Protein AF-A0A3C1D7K6-F1 (afdb_monomer)

Structure (mmCIF, N/CA/C/O backbone):
data_AF-A0A3C1D7K6-F1
#
_entry.id   AF-A0A3C1D7K6-F1
#
loop_
_atom_site.group_PDB
_atom_site.id
_atom_site.type_symbol
_atom_site.label_atom_id
_atom_site.label_alt_id
_atom_site.label_comp_id
_atom_site.label_asym_id
_atom_site.label_entity_id
_atom_site.label_seq_id
_atom_site.pdbx_PDB_ins_code
_atom_site.Cartn_x
_atom_site.Cartn_y
_atom_site.Cartn_z
_atom_site.occupancy
_atom_site.B_iso_or_equiv
_atom_site.auth_seq_id
_atom_site.auth_comp_id
_atom_site.auth_asym_id
_atom_site.auth_atom_id
_atom_site.pdbx_PDB_model_num
ATOM 1 N N . MET A 1 1 ? 18.773 44.674 69.928 1.00 36.41 1 MET A N 1
ATOM 2 C CA . MET A 1 1 ? 17.870 45.240 70.947 1.00 36.41 1 MET A CA 1
ATOM 3 C C . MET A 1 1 ? 16.987 46.264 70.258 1.00 36.41 1 MET A C 1
ATOM 5 O O . MET A 1 1 ? 17.557 47.135 69.616 1.00 36.41 1 MET A O 1
ATOM 9 N N . SER A 1 2 ? 15.668 46.086 70.417 1.00 41.91 2 SER A N 1
ATOM 10 C CA . SER A 1 2 ? 14.543 47.026 70.210 1.00 41.91 2 SER A CA 1
ATOM 11 C C . 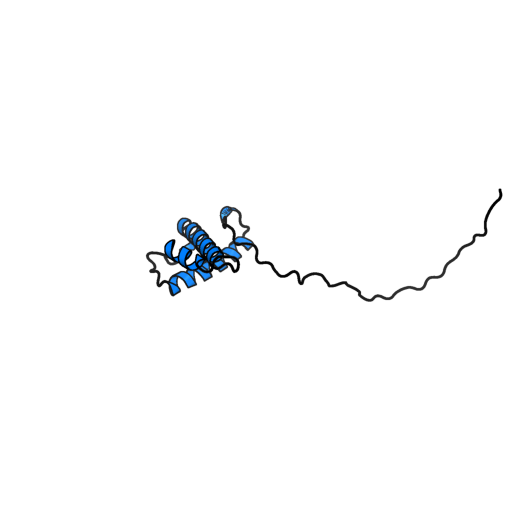SER A 1 2 ? 14.203 47.420 68.757 1.00 41.91 2 SER A C 1
ATOM 13 O O . SER A 1 2 ? 15.055 47.965 68.067 1.00 41.91 2 SER A O 1
ATOM 15 N N . ASP A 1 3 ? 13.089 46.946 68.178 1.00 35.97 3 ASP A N 1
ATOM 16 C CA . ASP A 1 3 ? 11.647 47.321 68.332 1.00 35.97 3 ASP A CA 1
ATOM 17 C C . ASP A 1 3 ? 11.283 48.539 67.440 1.00 35.97 3 ASP A C 1
ATOM 19 O O . ASP A 1 3 ? 11.758 49.633 67.722 1.00 35.97 3 ASP A O 1
ATOM 23 N N . GLU A 1 4 ? 10.699 48.403 66.237 1.00 46.09 4 GLU A N 1
ATOM 24 C CA . GLU A 1 4 ? 9.282 48.151 65.835 1.00 46.09 4 GLU A CA 1
ATOM 25 C C . GLU A 1 4 ? 8.527 49.469 65.439 1.00 46.09 4 GLU A C 1
ATOM 27 O O . GLU A 1 4 ? 9.141 50.534 65.497 1.00 46.09 4 GLU A O 1
ATOM 32 N N . PRO A 1 5 ? 7.301 49.457 64.861 1.00 50.31 5 PRO A N 1
ATOM 33 C CA . PRO A 1 5 ? 7.028 49.748 63.444 1.00 50.31 5 PRO A CA 1
ATOM 34 C C . PRO A 1 5 ? 6.130 50.993 63.216 1.00 50.31 5 PRO A C 1
ATOM 36 O O . PRO A 1 5 ? 5.726 51.671 64.158 1.00 50.31 5 PRO A O 1
ATOM 39 N N . HIS A 1 6 ? 5.757 51.289 61.964 1.00 40.22 6 HIS A N 1
ATOM 40 C CA . HIS A 1 6 ? 4.576 52.110 61.640 1.00 40.22 6 HIS A CA 1
ATOM 41 C C . HIS A 1 6 ? 3.772 51.428 60.527 1.00 40.22 6 HIS A C 1
ATOM 43 O O . HIS A 1 6 ? 4.230 51.339 59.389 1.00 40.22 6 HIS A O 1
ATOM 49 N N . GLY A 1 7 ? 2.583 50.935 60.873 1.00 36.56 7 GLY A N 1
ATOM 50 C CA . GLY A 1 7 ? 1.520 50.630 59.916 1.00 36.56 7 GLY A CA 1
ATOM 51 C C . GLY A 1 7 ? 0.602 51.841 59.732 1.00 36.56 7 GLY A C 1
ATOM 52 O O . GLY A 1 7 ? 0.542 52.694 60.611 1.00 36.56 7 GLY A O 1
ATOM 53 N N . ASP A 1 8 ? -0.076 51.946 58.592 1.00 38.81 8 ASP A N 1
ATOM 54 C CA . ASP A 1 8 ? -1.522 51.698 58.471 1.00 38.81 8 ASP A CA 1
ATOM 55 C C . ASP A 1 8 ? -1.948 51.818 56.992 1.00 38.81 8 ASP A C 1
ATOM 57 O O . ASP A 1 8 ? -1.294 52.466 56.175 1.00 38.81 8 ASP A O 1
ATOM 61 N N . ALA A 1 9 ? -3.018 51.113 56.652 1.00 39.81 9 ALA A N 1
ATOM 62 C CA . ALA A 1 9 ? -3.548 50.858 55.325 1.00 39.81 9 ALA A CA 1
ATOM 63 C C . ALA A 1 9 ? -4.429 51.997 54.769 1.00 39.81 9 ALA A C 1
ATOM 65 O O . ALA A 1 9 ? -5.009 52.776 55.519 1.00 39.81 9 ALA A O 1
ATOM 66 N N . THR A 1 10 ? -4.613 52.043 53.442 1.00 38.53 10 THR A N 1
ATOM 67 C CA . THR A 1 10 ? -5.896 51.776 52.737 1.00 38.53 10 THR A CA 1
ATOM 68 C C . THR A 1 10 ? -5.957 52.399 51.327 1.00 38.53 10 THR A C 1
ATOM 70 O O . THR A 1 10 ? -5.856 53.604 51.140 1.00 38.53 10 THR A O 1
ATOM 73 N N . THR A 1 11 ? -6.126 51.504 50.346 1.00 46.38 11 THR A N 1
ATOM 74 C CA . THR A 1 11 ? -7.033 51.540 49.176 1.00 46.38 11 THR A CA 1
ATOM 75 C C . THR A 1 11 ? -7.128 52.798 48.294 1.00 46.38 11 THR A C 1
ATOM 77 O O . THR A 1 11 ? -7.673 53.816 48.710 1.00 46.38 11 THR A O 1
ATOM 80 N N . ASN A 1 12 ? -6.827 52.653 46.996 1.00 42.88 12 ASN A N 1
ATOM 81 C CA . ASN A 1 12 ? -7.878 52.803 45.980 1.00 42.88 12 ASN A CA 1
ATOM 82 C C . ASN A 1 12 ? -7.511 52.189 44.617 1.00 42.88 12 ASN A C 1
ATOM 84 O O . ASN A 1 12 ? -6.411 52.350 44.100 1.00 42.88 12 ASN A O 1
ATOM 88 N N . ASP A 1 13 ? -8.514 51.486 44.108 1.00 46.16 13 ASP A N 1
ATOM 89 C CA . ASP A 1 13 ? -8.737 50.820 42.829 1.00 46.16 13 ASP A CA 1
ATOM 90 C C . ASP A 1 13 ? -8.640 51.752 41.603 1.00 46.16 13 ASP A C 1
ATOM 92 O O . ASP A 1 13 ? -9.159 52.867 41.655 1.00 46.16 13 ASP A O 1
ATOM 96 N N . VAL A 1 14 ? -8.047 51.273 40.496 1.00 52.28 14 VAL A N 1
ATOM 97 C CA . VAL A 1 14 ? -8.507 51.574 39.121 1.00 52.28 14 VAL A CA 1
ATOM 98 C C . VAL A 1 14 ? -8.312 50.319 38.241 1.00 52.28 14 VAL A C 1
ATOM 100 O O . VAL A 1 14 ? -7.206 49.770 38.232 1.00 52.28 14 VAL A O 1
ATOM 103 N N . PRO A 1 15 ? -9.340 49.872 37.489 1.00 46.84 15 PRO A N 1
ATOM 104 C CA . PRO A 1 15 ? -9.348 48.614 36.743 1.00 46.84 15 PRO A CA 1
ATOM 105 C C . PRO A 1 15 ? -9.068 48.769 35.230 1.00 46.84 15 PRO A C 1
ATOM 107 O O . PRO A 1 15 ? -9.436 49.775 34.630 1.00 46.84 15 PRO A O 1
ATOM 110 N N . GLY A 1 16 ? -8.523 47.703 34.624 1.00 47.38 16 GLY A N 1
ATOM 111 C CA . GLY A 1 16 ? -8.815 47.233 33.255 1.00 47.38 16 GLY A CA 1
ATOM 112 C C . GLY A 1 16 ? -8.144 47.908 32.043 1.00 47.38 16 GLY A C 1
ATOM 113 O O . GLY A 1 16 ? -8.536 48.999 31.646 1.00 47.38 16 GLY A O 1
ATOM 114 N N . SER A 1 17 ? -7.241 47.177 31.376 1.00 47.47 17 SER A N 1
ATOM 115 C CA . SER A 1 17 ? -7.266 46.889 29.920 1.00 47.47 17 SER A CA 1
ATOM 116 C C . SER A 1 17 ? -6.205 45.808 29.645 1.00 47.47 17 SER A C 1
ATOM 118 O O . SER A 1 17 ? -5.022 46.054 29.863 1.00 47.47 17 SER A O 1
ATOM 120 N N . ASP A 1 18 ? -6.574 44.547 29.425 1.00 53.19 18 ASP A N 1
ATOM 121 C CA . ASP A 1 18 ? -6.895 43.979 28.103 1.00 53.19 18 ASP A CA 1
ATOM 122 C C . ASP A 1 18 ? -5.939 44.460 27.004 1.00 53.19 18 ASP A C 1
ATOM 124 O O . ASP A 1 18 ? -6.096 45.570 26.499 1.00 53.19 18 ASP A O 1
ATOM 128 N N . MET A 1 19 ? -4.957 43.619 26.664 1.00 46.97 19 MET A N 1
ATOM 129 C CA . MET A 1 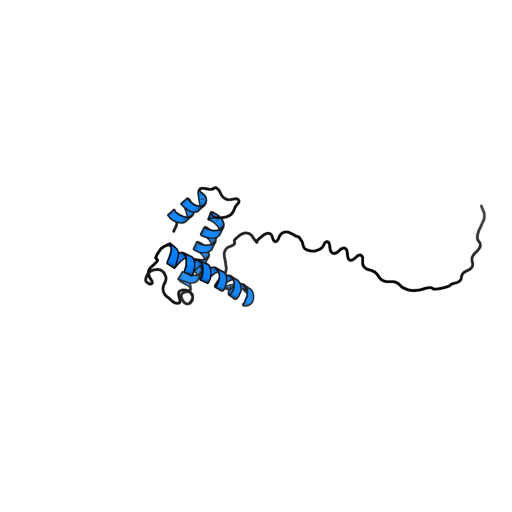19 ? -4.583 43.263 25.288 1.00 46.97 19 MET A CA 1
ATOM 130 C C . MET A 1 19 ? -3.374 42.321 25.319 1.00 46.97 19 MET A C 1
ATOM 132 O O . MET A 1 19 ? -2.245 42.740 25.549 1.00 46.97 19 MET A O 1
ATOM 136 N N . ASP A 1 20 ? -3.672 41.040 25.118 1.00 55.12 20 ASP A N 1
ATOM 137 C CA . ASP A 1 20 ? -3.060 40.230 24.067 1.00 55.12 20 ASP A CA 1
ATOM 138 C C . ASP A 1 20 ? -1.538 40.317 23.909 1.00 55.12 20 ASP A C 1
ATOM 140 O O . ASP A 1 20 ? -1.027 40.876 22.945 1.00 55.12 20 ASP A O 1
ATOM 144 N N . GLU A 1 21 ? -0.819 39.613 24.773 1.00 51.78 21 GLU A N 1
ATOM 145 C CA . GLU A 1 21 ? 0.279 38.785 24.276 1.00 51.78 21 GLU A CA 1
ATOM 146 C C . GLU A 1 21 ? -0.142 37.340 24.543 1.00 51.78 21 GLU A C 1
ATOM 148 O O . GLU A 1 21 ? 0.311 36.667 25.466 1.00 51.78 21 GLU A O 1
ATOM 153 N N . MET A 1 22 ? -1.127 36.886 23.754 1.00 55.50 22 MET A N 1
ATOM 154 C CA . MET A 1 22 ? -1.081 35.496 23.330 1.00 55.50 22 MET A CA 1
ATOM 155 C C . MET A 1 22 ? 0.255 35.370 22.612 1.00 55.50 22 MET A C 1
ATOM 157 O O . MET A 1 22 ? 0.385 35.804 21.467 1.00 55.50 22 MET A O 1
ATOM 161 N N . ASP A 1 23 ? 1.248 34.844 23.321 1.00 52.69 23 ASP A N 1
ATOM 162 C CA . ASP A 1 23 ? 2.335 34.108 22.702 1.00 52.69 23 ASP A CA 1
ATOM 163 C C . ASP A 1 23 ? 1.655 32.956 21.935 1.00 52.69 23 ASP A C 1
ATOM 165 O O . ASP A 1 23 ? 1.393 31.868 22.442 1.00 52.69 23 ASP A O 1
ATOM 169 N N . ASP A 1 24 ? 1.192 33.294 20.730 1.00 57.75 24 ASP A N 1
ATOM 170 C CA . ASP A 1 24 ? 0.728 32.405 19.671 1.00 57.75 24 ASP A CA 1
ATOM 171 C C . ASP A 1 24 ? 1.973 31.911 18.926 1.00 57.75 24 ASP A C 1
ATOM 173 O O . ASP A 1 24 ? 2.136 32.076 17.722 1.00 57.75 24 ASP A O 1
ATOM 177 N N . ASP A 1 25 ? 2.932 31.387 19.686 1.00 53.50 25 ASP A N 1
ATOM 178 C CA . ASP A 1 25 ? 4.076 30.624 19.199 1.00 53.50 25 ASP A CA 1
ATOM 179 C C . ASP A 1 25 ? 3.792 29.111 19.251 1.00 53.50 25 ASP A C 1
ATOM 181 O O . ASP A 1 25 ? 4.682 28.275 19.084 1.00 53.50 25 ASP A O 1
ATOM 185 N N . GLY A 1 26 ? 2.518 28.747 19.421 1.00 57.38 26 GLY A N 1
ATOM 186 C CA . GLY A 1 26 ? 2.019 27.399 19.220 1.00 57.38 26 GLY A CA 1
ATOM 187 C C . GLY A 1 26 ? 1.711 27.136 17.747 1.00 57.38 26 GLY A C 1
ATOM 188 O O . GLY A 1 26 ? 0.889 27.816 17.148 1.00 57.38 26 GLY A O 1
ATOM 189 N N . TYR A 1 27 ? 2.276 26.052 17.221 1.00 58.00 27 TYR A N 1
ATOM 190 C CA . TYR A 1 27 ? 1.826 25.336 16.016 1.00 58.00 27 TYR A CA 1
ATOM 191 C C . TYR A 1 27 ? 2.363 25.799 14.651 1.00 58.00 27 TYR A C 1
ATOM 193 O O . TYR A 1 27 ? 1.642 25.773 13.662 1.00 58.00 27 TYR A O 1
ATOM 201 N N . ASP A 1 28 ? 3.667 26.055 14.562 1.00 59.38 28 ASP A N 1
ATOM 202 C CA . ASP A 1 28 ? 4.441 25.667 13.368 1.00 59.38 28 ASP A CA 1
ATOM 203 C C . ASP A 1 28 ? 5.469 24.588 13.767 1.00 59.38 28 ASP A C 1
ATOM 205 O O . ASP A 1 28 ? 6.641 24.618 13.387 1.00 59.38 28 ASP A O 1
ATOM 209 N N . GLU A 1 29 ? 5.051 23.605 14.581 1.00 58.38 29 GLU A N 1
ATOM 210 C CA . GLU A 1 29 ? 5.783 22.339 14.593 1.00 58.38 29 GLU A CA 1
ATOM 211 C C . GLU A 1 29 ? 5.644 21.760 13.182 1.00 58.38 29 GLU A C 1
ATOM 213 O O . GLU A 1 29 ? 4.511 21.553 12.731 1.00 58.38 29 GLU A O 1
ATOM 218 N N . PRO A 1 30 ? 6.752 21.540 12.446 1.00 63.28 30 PRO A N 1
ATOM 219 C CA . PRO A 1 30 ? 6.658 20.902 11.148 1.00 63.28 30 PRO A CA 1
ATOM 220 C C . PRO A 1 30 ? 5.897 19.600 11.362 1.00 63.28 30 PRO A C 1
ATOM 222 O O . PRO A 1 30 ? 6.272 18.816 12.230 1.00 63.28 30 PRO A O 1
ATOM 225 N N . LEU A 1 31 ? 4.806 19.405 10.618 1.00 62.72 31 LEU A N 1
ATOM 226 C CA . LEU A 1 31 ? 4.050 18.159 10.622 1.00 62.72 31 LEU A CA 1
ATOM 227 C C . LEU A 1 31 ? 4.995 17.059 10.132 1.00 62.72 31 LEU A C 1
ATOM 229 O O . LEU A 1 31 ? 5.106 16.804 8.932 1.00 62.72 31 LEU A O 1
ATOM 233 N N . ILE A 1 32 ? 5.752 16.472 11.058 1.00 62.31 32 ILE A N 1
ATOM 234 C CA . ILE A 1 32 ? 6.588 15.315 10.789 1.00 62.31 32 ILE A CA 1
ATOM 235 C C . ILE A 1 32 ? 5.586 14.212 10.489 1.00 62.31 32 ILE A C 1
ATOM 237 O O . ILE A 1 32 ? 4.865 13.769 11.383 1.00 62.31 32 ILE A O 1
ATOM 241 N N . ALA A 1 33 ? 5.489 13.835 9.214 1.00 67.12 33 ALA A N 1
ATOM 242 C CA . ALA A 1 33 ? 4.699 12.685 8.816 1.00 67.12 33 ALA A CA 1
ATOM 243 C C . ALA A 1 33 ? 5.159 11.494 9.660 1.00 67.12 33 ALA A C 1
ATOM 245 O O . ALA A 1 33 ? 6.362 11.235 9.766 1.00 67.12 33 ALA A O 1
ATOM 246 N N . GLU A 1 34 ? 4.210 10.823 10.312 1.00 74.50 34 GLU A N 1
ATOM 247 C CA . GLU A 1 34 ? 4.531 9.653 11.117 1.00 74.50 34 GLU A CA 1
ATOM 248 C C . GLU A 1 34 ? 5.259 8.626 10.234 1.00 74.50 34 GLU A C 1
ATOM 250 O O . GLU A 1 34 ? 4.876 8.443 9.071 1.00 74.50 34 GLU A O 1
ATOM 255 N N . PRO A 1 35 ? 6.325 7.975 10.739 1.00 80.75 35 PRO A N 1
ATOM 256 C CA . PRO A 1 35 ? 7.007 6.943 9.980 1.00 80.75 35 PRO A CA 1
ATOM 257 C C . PRO A 1 35 ? 6.009 5.886 9.483 1.00 80.75 35 PRO A C 1
ATOM 259 O O . PRO A 1 35 ? 5.180 5.427 10.275 1.00 80.75 35 PRO A O 1
ATOM 262 N N . PRO A 1 36 ? 6.097 5.448 8.213 1.00 86.50 36 PRO A N 1
ATOM 263 C CA . PRO A 1 36 ? 5.206 4.424 7.687 1.00 86.50 36 PRO A CA 1
ATOM 264 C C . PRO A 1 36 ? 5.250 3.165 8.560 1.00 86.50 36 PRO A C 1
ATOM 266 O O . PRO A 1 36 ? 6.324 2.606 8.803 1.00 86.50 36 PRO A O 1
ATOM 269 N N . HIS A 1 37 ? 4.090 2.693 9.018 1.00 87.62 37 HIS A N 1
ATOM 270 C CA . HIS A 1 37 ? 3.987 1.528 9.896 1.00 87.62 37 HIS A CA 1
ATOM 271 C C . HIS A 1 37 ? 3.003 0.475 9.363 1.00 87.62 37 HIS A C 1
ATOM 273 O O . HIS A 1 37 ? 2.073 0.796 8.621 1.00 87.62 37 HIS A O 1
ATOM 279 N N . PRO A 1 38 ? 3.159 -0.808 9.750 1.00 91.00 38 PRO A N 1
ATOM 280 C CA . PRO A 1 38 ? 2.193 -1.847 9.409 1.00 91.00 38 PRO A CA 1
ATOM 281 C C . PRO A 1 38 ? 0.779 -1.494 9.869 1.00 91.00 38 PRO A C 1
ATOM 283 O O . PRO A 1 38 ? 0.546 -1.209 11.043 1.00 91.00 38 PRO A O 1
ATOM 286 N N . ILE A 1 39 ? -0.173 -1.561 8.941 1.00 92.56 39 ILE A N 1
ATOM 287 C CA . ILE A 1 39 ? -1.588 -1.320 9.221 1.00 92.56 39 ILE A CA 1
ATOM 288 C C . ILE A 1 39 ? -2.202 -2.603 9.780 1.00 92.56 39 ILE A C 1
ATOM 290 O O . ILE A 1 39 ? -2.161 -3.650 9.134 1.00 92.56 39 ILE A O 1
ATOM 294 N N . ASN A 1 40 ? -2.807 -2.527 10.969 1.00 94.25 40 ASN A N 1
ATOM 295 C CA . ASN A 1 40 ? -3.647 -3.597 11.501 1.00 94.25 40 ASN A CA 1
ATOM 296 C C . ASN A 1 40 ? -5.121 -3.194 11.431 1.00 94.25 40 ASN A C 1
ATOM 298 O O . ASN A 1 40 ? -5.657 -2.599 12.365 1.00 94.25 40 ASN A O 1
ATOM 302 N N . TRP A 1 41 ? -5.784 -3.591 10.345 1.00 94.88 41 TRP A N 1
ATOM 303 C CA . TRP A 1 41 ? -7.183 -3.264 10.053 1.00 94.88 41 TRP A CA 1
ATOM 304 C C . TRP A 1 41 ? -8.183 -3.639 11.155 1.00 94.88 41 TRP A C 1
ATOM 306 O O . TRP A 1 41 ? -9.244 -3.033 11.243 1.00 94.88 41 TRP A O 1
ATOM 316 N N . ASN A 1 42 ? -7.862 -4.614 12.012 1.00 95.06 42 ASN A N 1
ATOM 317 C CA . ASN A 1 42 ? -8.757 -5.045 13.091 1.00 95.06 42 ASN A CA 1
ATOM 318 C C . ASN A 1 42 ? -8.737 -4.118 14.314 1.00 95.06 42 ASN A C 1
ATOM 320 O O . ASN A 1 42 ? -9.590 -4.257 15.188 1.00 95.06 42 ASN A O 1
ATOM 324 N N . LEU A 1 43 ? -7.727 -3.251 14.424 1.00 96.19 43 LEU A N 1
ATOM 325 C CA . LEU A 1 43 ? -7.514 -2.386 15.587 1.00 96.19 43 LEU A CA 1
ATOM 326 C C . LEU A 1 43 ? -7.852 -0.919 15.311 1.00 96.19 43 LEU A C 1
ATOM 328 O O . LEU A 1 43 ? -7.869 -0.128 16.251 1.00 96.19 43 LEU A O 1
ATOM 332 N N . LEU A 1 44 ? -8.105 -0.562 14.050 1.00 94.56 44 LEU A N 1
ATOM 333 C CA . LEU A 1 44 ? -8.410 0.809 13.661 1.00 94.56 44 LEU A CA 1
ATOM 334 C C . LEU A 1 44 ? -9.802 1.229 14.135 1.00 94.56 44 LEU A C 1
ATOM 336 O O . LEU A 1 44 ? -10.755 0.442 14.114 1.00 94.56 44 LEU A O 1
ATOM 340 N N . SER A 1 45 ? -9.919 2.500 14.521 1.00 96.44 45 SER A N 1
ATOM 341 C CA . SER A 1 45 ? -11.223 3.144 14.637 1.00 96.44 45 SER A CA 1
ATOM 342 C C . SER A 1 45 ? -11.864 3.280 13.248 1.00 96.44 45 SER A C 1
ATOM 344 O O . SER A 1 45 ? -11.206 3.107 12.222 1.00 96.44 45 SER A O 1
ATOM 346 N N . ALA A 1 46 ? -13.163 3.581 13.192 1.00 94.62 46 ALA A N 1
ATOM 347 C CA . ALA A 1 46 ? -13.841 3.768 11.908 1.00 94.62 46 ALA A CA 1
ATOM 348 C C . ALA A 1 46 ? -13.258 4.947 11.104 1.00 94.62 46 ALA A C 1
AT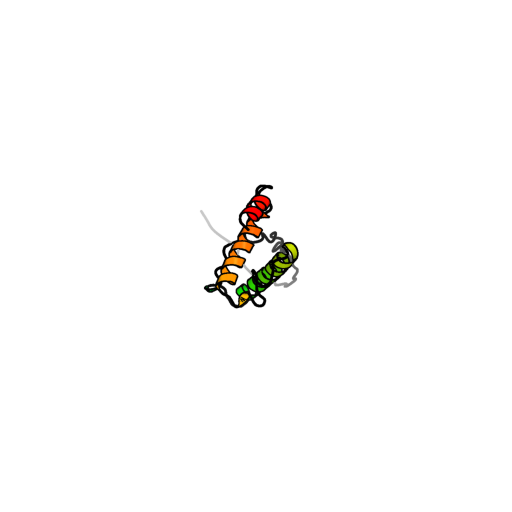OM 350 O O . ALA A 1 46 ? -13.167 4.852 9.884 1.00 94.62 46 ALA A O 1
ATOM 351 N N . GLU A 1 47 ? -12.847 6.017 11.790 1.00 95.62 47 GLU A N 1
ATOM 352 C CA . GLU A 1 47 ? -12.264 7.215 11.175 1.00 95.62 47 GLU A CA 1
ATOM 353 C C . GLU A 1 47 ? -10.865 6.918 10.616 1.00 95.62 47 GLU A C 1
ATOM 355 O O . GLU A 1 47 ? -10.601 7.196 9.446 1.00 95.62 47 GLU A O 1
ATOM 360 N N . ASP A 1 48 ? -10.006 6.258 11.403 1.00 94.06 48 ASP A N 1
ATOM 361 C CA . ASP A 1 48 ? -8.663 5.869 10.946 1.00 94.06 48 ASP A CA 1
ATOM 362 C C . ASP A 1 48 ? -8.749 4.872 9.788 1.00 94.06 48 ASP A C 1
ATOM 364 O O . ASP A 1 48 ? -8.039 4.988 8.791 1.00 94.06 48 ASP A O 1
ATOM 368 N N . ALA A 1 49 ? -9.666 3.903 9.884 1.00 94.69 49 ALA A N 1
ATOM 369 C CA . ALA A 1 49 ? -9.892 2.951 8.811 1.00 94.69 49 ALA A CA 1
ATOM 370 C C . ALA A 1 49 ? -10.313 3.663 7.521 1.00 94.69 49 ALA A C 1
ATOM 372 O O . ALA A 1 49 ? -9.788 3.329 6.467 1.00 94.69 49 ALA A O 1
ATOM 373 N N . GLU A 1 50 ? -11.215 4.645 7.572 1.00 95.88 50 GLU A N 1
ATOM 374 C CA . GLU A 1 50 ? -11.624 5.393 6.378 1.00 95.88 50 GLU A CA 1
ATOM 375 C C . GLU A 1 50 ? -10.439 6.100 5.709 1.00 95.88 50 GLU A C 1
ATOM 377 O O . GLU A 1 50 ? -10.264 5.978 4.492 1.00 95.88 50 GLU A O 1
ATOM 382 N N . ALA A 1 51 ? -9.598 6.784 6.489 1.00 95.06 51 ALA A N 1
ATOM 383 C CA . ALA A 1 51 ? -8.418 7.468 5.969 1.00 95.06 51 ALA A CA 1
ATOM 384 C C . ALA A 1 51 ? -7.456 6.489 5.274 1.00 95.06 51 ALA A C 1
ATOM 386 O O . ALA A 1 51 ? -7.121 6.675 4.099 1.00 95.06 51 ALA A O 1
ATOM 387 N N . GLU A 1 52 ? -7.097 5.398 5.955 1.00 95.31 52 GLU A N 1
ATOM 388 C CA . GLU A 1 52 ? -6.206 4.363 5.421 1.00 95.31 52 GLU A CA 1
ATOM 389 C C . GLU A 1 52 ? -6.795 3.670 4.184 1.00 95.31 52 GLU A C 1
ATOM 391 O O . GLU A 1 52 ? -6.090 3.375 3.215 1.00 95.31 52 GLU A O 1
ATOM 396 N N . TRP A 1 53 ? -8.110 3.431 4.170 1.00 96.44 53 TRP A N 1
ATOM 397 C CA . TRP A 1 53 ? -8.804 2.858 3.017 1.00 96.44 53 TRP A CA 1
ATOM 398 C C . TRP A 1 53 ? -8.738 3.771 1.796 1.00 96.44 53 TRP A C 1
ATOM 400 O O . TRP A 1 53 ? -8.529 3.292 0.679 1.00 96.44 53 TRP A O 1
ATOM 410 N N . LEU A 1 54 ? -8.921 5.079 1.983 1.00 96.81 54 LEU A N 1
ATOM 411 C CA . LEU A 1 54 ? -8.863 6.050 0.894 1.00 96.81 54 LEU A CA 1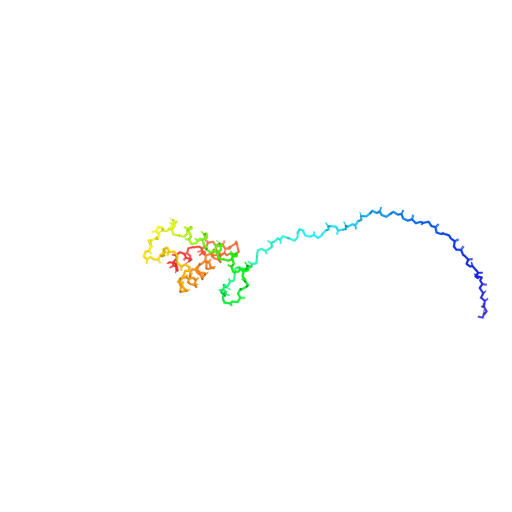
ATOM 412 C C . LEU A 1 54 ? -7.444 6.191 0.338 1.00 96.81 54 LEU A C 1
ATOM 414 O O . LEU A 1 54 ? -7.289 6.222 -0.886 1.00 96.81 54 LEU A O 1
ATOM 418 N N . GLU A 1 55 ? -6.430 6.251 1.202 1.00 97.06 55 GLU A N 1
ATOM 419 C CA . GLU A 1 55 ? -5.017 6.243 0.800 1.00 97.06 55 GLU A CA 1
ATOM 420 C C . GLU A 1 55 ? -4.686 4.982 -0.003 1.00 97.06 55 GLU A C 1
ATOM 422 O O . GLU A 1 55 ? -4.258 5.067 -1.161 1.00 97.06 55 GLU A O 1
ATOM 427 N N . LEU A 1 56 ? -4.976 3.803 0.559 1.00 97.56 56 LEU A N 1
ATOM 428 C CA . LEU A 1 56 ? -4.689 2.533 -0.098 1.00 97.56 56 LEU A CA 1
ATOM 429 C C . LEU A 1 56 ? -5.434 2.410 -1.430 1.00 97.56 56 LEU A C 1
ATOM 431 O O . LEU A 1 56 ? -4.850 1.979 -2.421 1.00 97.56 56 LEU A O 1
ATOM 435 N N . ASN A 1 57 ? -6.700 2.827 -1.503 1.00 97.62 57 ASN A N 1
ATOM 436 C CA . ASN A 1 57 ? -7.461 2.774 -2.748 1.00 97.62 57 ASN A CA 1
ATOM 437 C C . ASN A 1 57 ? -6.855 3.657 -3.846 1.00 97.62 57 ASN A C 1
ATOM 439 O O . ASN A 1 57 ? -6.779 3.218 -4.995 1.00 97.62 57 ASN A O 1
ATOM 443 N N . ARG A 1 58 ? -6.388 4.867 -3.514 1.00 98.12 58 ARG A N 1
ATOM 444 C CA . ARG A 1 58 ? -5.690 5.726 -4.484 1.00 98.12 58 ARG A CA 1
ATOM 445 C C . ARG A 1 58 ? -4.384 5.093 -4.952 1.00 98.12 58 ARG A C 1
ATOM 447 O O . ARG A 1 58 ? -4.102 5.102 -6.150 1.00 98.12 58 ARG A O 1
ATOM 454 N N . TRP A 1 59 ? -3.616 4.514 -4.034 1.00 98.19 59 TRP A N 1
ATOM 455 C CA . TRP A 1 59 ? -2.357 3.861 -4.373 1.00 98.19 59 TRP A CA 1
ATOM 456 C C . TRP A 1 59 ? -2.562 2.605 -5.233 1.00 98.19 59 TRP A C 1
ATOM 458 O O . TRP A 1 59 ? -1.879 2.434 -6.241 1.00 98.19 59 TRP A O 1
ATOM 468 N N . VAL A 1 60 ? -3.549 1.760 -4.919 1.00 98.12 60 VAL A N 1
ATOM 469 C CA . VAL A 1 60 ? -3.888 0.575 -5.727 1.00 98.12 60 VAL A CA 1
ATOM 470 C C . VAL A 1 60 ? -4.366 0.979 -7.123 1.00 98.12 60 VAL A C 1
ATOM 472 O O . VAL A 1 60 ? -4.018 0.320 -8.105 1.00 98.12 60 VAL A O 1
ATOM 475 N N . ASP A 1 61 ? -5.139 2.061 -7.241 1.00 97.88 61 ASP A N 1
ATOM 476 C CA . ASP A 1 61 ? -5.545 2.589 -8.542 1.00 97.88 61 ASP A CA 1
ATOM 477 C C . ASP A 1 61 ? -4.326 3.014 -9.373 1.00 97.88 61 ASP A C 1
ATOM 479 O O . ASP A 1 61 ? -4.169 2.571 -10.515 1.00 97.88 61 ASP A O 1
ATOM 483 N N . TRP A 1 62 ? -3.402 3.770 -8.776 1.00 98.12 62 TRP A N 1
ATOM 484 C CA . TRP A 1 62 ? -2.129 4.118 -9.408 1.00 98.12 62 TRP A CA 1
ATOM 485 C C . TRP A 1 62 ? -1.319 2.877 -9.812 1.00 98.12 62 TRP A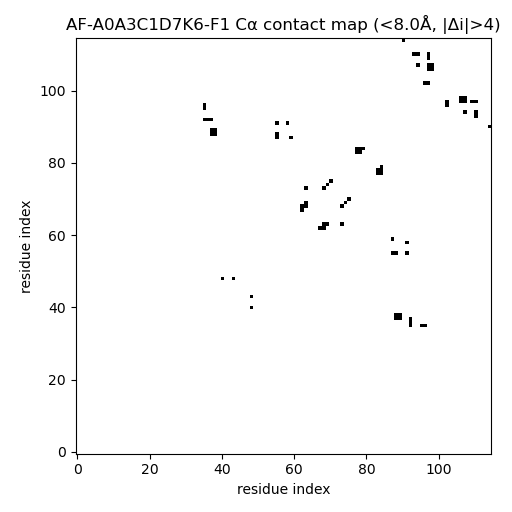 C 1
ATOM 487 O O . TRP A 1 62 ? -0.834 2.811 -10.944 1.00 98.12 62 TRP A O 1
ATOM 497 N N . LEU A 1 63 ? -1.204 1.879 -8.932 1.00 97.94 63 LEU A N 1
ATOM 498 C CA . LEU A 1 63 ? -0.443 0.651 -9.167 1.00 97.94 63 LEU A CA 1
ATOM 499 C C . LEU A 1 63 ? -0.988 -0.100 -10.391 1.00 97.94 63 LEU A C 1
ATOM 501 O O . LEU A 1 63 ? -0.244 -0.464 -11.303 1.00 97.94 63 LEU A O 1
ATOM 505 N N . ARG A 1 64 ? -2.309 -0.284 -10.463 1.00 97.31 64 ARG A N 1
ATOM 506 C CA . ARG A 1 64 ? -2.952 -0.996 -11.576 1.00 97.31 64 ARG A CA 1
ATOM 507 C C . ARG A 1 64 ? -2.737 -0.291 -12.908 1.00 97.31 64 ARG A C 1
ATOM 509 O O . ARG A 1 64 ? -2.442 -0.961 -13.895 1.00 97.31 64 ARG A O 1
ATOM 516 N N . HIS A 1 65 ? -2.858 1.034 -12.936 1.00 97.31 65 HIS A N 1
ATOM 517 C CA . HIS A 1 65 ? -2.684 1.815 -14.159 1.00 97.31 65 HIS A CA 1
ATOM 518 C C . HIS A 1 65 ? -1.218 1.908 -14.591 1.00 97.31 65 HIS A C 1
ATOM 520 O O . HIS A 1 65 ? -0.923 1.772 -15.777 1.00 97.31 65 HIS A O 1
ATOM 526 N N . THR A 1 66 ? -0.297 2.085 -13.643 1.00 97.94 66 THR A N 1
ATOM 527 C CA . THR A 1 66 ? 1.138 2.248 -13.919 1.00 97.94 66 THR A CA 1
ATOM 528 C C . THR A 1 66 ? 1.775 0.952 -14.407 1.00 97.94 66 THR A C 1
ATOM 530 O O . THR A 1 66 ? 2.555 0.973 -15.358 1.00 97.94 66 THR A O 1
ATOM 533 N N . TYR A 1 67 ? 1.413 -0.184 -13.802 1.00 97.00 67 TYR A N 1
ATOM 534 C CA . TYR A 1 67 ? 1.970 -1.499 -14.148 1.00 97.00 67 TYR A CA 1
ATOM 535 C C . TYR A 1 67 ? 1.071 -2.321 -15.082 1.00 97.00 67 TYR A C 1
ATOM 537 O O . TYR A 1 67 ? 1.409 -3.453 -15.419 1.00 97.00 67 TYR A O 1
ATOM 545 N N . GLY A 1 68 ? -0.068 -1.772 -15.519 1.00 96.88 68 GLY A N 1
ATOM 546 C CA . GLY A 1 68 ? -0.986 -2.439 -16.447 1.00 96.88 68 GLY A CA 1
ATOM 547 C C . GLY A 1 68 ? -1.551 -3.757 -15.906 1.00 96.88 68 GLY A C 1
ATOM 548 O O . GLY A 1 68 ? -1.717 -4.714 -16.666 1.00 96.88 68 GLY A O 1
ATOM 549 N N . LEU A 1 69 ? -1.808 -3.832 -14.596 1.00 96.88 69 LEU A N 1
ATOM 550 C CA . LEU A 1 69 ? -2.215 -5.075 -13.942 1.00 96.88 69 LEU A CA 1
ATOM 551 C C . LEU A 1 69 ? -3.630 -5.486 -14.383 1.00 96.88 69 LEU A C 1
ATOM 553 O O . LEU A 1 69 ? -4.574 -4.699 -14.246 1.00 96.88 69 LEU A O 1
ATOM 557 N N . PRO A 1 70 ? -3.826 -6.722 -14.877 1.00 96.38 70 PRO A N 1
ATOM 558 C CA . PRO A 1 70 ? -5.141 -7.180 -15.293 1.00 96.38 70 PRO A CA 1
ATOM 559 C C . PRO A 1 70 ? -6.053 -7.432 -14.086 1.00 96.38 70 PRO A C 1
ATOM 561 O O . PRO A 1 70 ? -5.603 -7.702 -12.971 1.00 96.38 70 PRO A O 1
ATOM 564 N N . ALA A 1 71 ? -7.366 -7.447 -14.336 1.00 95.12 71 ALA A N 1
ATOM 565 C CA . ALA A 1 71 ? -8.382 -7.769 -13.330 1.00 95.12 71 ALA A CA 1
ATOM 566 C C . ALA A 1 71 ? -8.241 -9.181 -12.726 1.00 95.12 71 ALA A C 1
ATOM 568 O O . ALA A 1 71 ? -8.826 -9.461 -11.688 1.00 95.12 71 ALA A O 1
ATOM 569 N N . SER A 1 72 ? -7.478 -10.073 -13.365 1.00 95.75 72 SER A N 1
ATOM 570 C CA . SER A 1 72 ? -7.154 -11.393 -12.817 1.00 95.75 72 SER A CA 1
ATOM 571 C C . SER A 1 72 ? -6.117 -11.354 -11.693 1.00 95.75 72 SER A C 1
ATOM 573 O O . SER A 1 72 ? -6.017 -12.328 -10.960 1.00 95.75 72 SER A O 1
ATOM 575 N N . VAL A 1 73 ? -5.327 -10.278 -11.590 1.00 96.00 73 VAL A N 1
ATOM 576 C CA . VAL A 1 73 ? -4.335 -10.079 -10.519 1.00 96.00 73 VAL A CA 1
ATOM 577 C C . VAL A 1 73 ? -4.945 -9.225 -9.414 1.00 96.00 73 VAL A C 1
ATOM 579 O O . VAL A 1 73 ? -4.984 -9.650 -8.268 1.00 96.00 73 VAL A O 1
ATOM 582 N N . ILE A 1 74 ? -5.486 -8.052 -9.768 1.00 96.69 74 ILE A N 1
ATOM 583 C CA . ILE A 1 74 ? -6.225 -7.196 -8.832 1.00 96.69 74 ILE A CA 1
ATOM 584 C C . ILE A 1 74 ? -7.652 -7.001 -9.366 1.00 96.69 74 ILE A C 1
ATOM 586 O O . ILE A 1 74 ? -7.861 -6.183 -10.276 1.00 96.69 74 ILE A O 1
ATOM 590 N N . PRO A 1 75 ? -8.639 -7.755 -8.849 1.00 95.69 75 PRO A N 1
ATOM 591 C CA . PRO A 1 75 ? -10.015 -7.678 -9.314 1.00 95.69 75 PRO A CA 1
ATOM 592 C C . PRO A 1 75 ? -10.693 -6.355 -8.926 1.00 95.69 75 PRO A C 1
ATOM 594 O O . PRO A 1 75 ? -10.293 -5.678 -7.973 1.00 95.69 75 PRO A O 1
ATOM 597 N N . PRO A 1 76 ? -11.760 -5.958 -9.645 1.00 92.56 76 PRO A N 1
ATOM 598 C CA . PRO A 1 76 ? -12.701 -4.970 -9.132 1.00 92.56 76 PRO A CA 1
ATOM 599 C C . PRO A 1 76 ? -13.213 -5.395 -7.750 1.00 92.56 76 PRO A C 1
ATOM 601 O O . PRO A 1 76 ? -13.422 -6.581 -7.517 1.00 92.56 76 PRO A O 1
ATOM 604 N N . ALA A 1 77 ? -13.425 -4.432 -6.851 1.00 94.00 77 ALA A N 1
ATOM 605 C CA . ALA A 1 77 ? -13.796 -4.698 -5.458 1.00 94.00 77 ALA A CA 1
ATOM 606 C C . ALA A 1 77 ? -12.799 -5.598 -4.689 1.00 94.00 77 ALA A C 1
ATOM 608 O O . ALA A 1 77 ? -13.200 -6.316 -3.777 1.00 94.00 77 ALA A O 1
ATOM 609 N N . TRP A 1 78 ? -11.496 -5.518 -5.012 1.00 97.25 78 TRP A N 1
ATOM 610 C CA . TRP A 1 78 ? -10.393 -6.181 -4.288 1.00 97.25 78 TRP A CA 1
ATOM 611 C C . TRP A 1 78 ? -10.487 -6.033 -2.765 1.00 97.25 78 TRP A C 1
ATOM 613 O O . TRP A 1 78 ? -10.105 -6.921 -2.022 1.00 97.25 78 TRP A O 1
ATOM 623 N N . HIS A 1 79 ? -11.051 -4.931 -2.297 1.00 94.88 79 HIS A N 1
ATOM 624 C CA . HIS A 1 79 ? -11.179 -4.609 -0.890 1.00 94.88 79 HIS A CA 1
ATOM 625 C C . HIS A 1 79 ? -12.188 -5.487 -0.124 1.00 94.88 79 HIS A C 1
ATOM 627 O O . HIS A 1 79 ? -12.182 -5.523 1.102 1.00 94.88 79 HIS A O 1
ATOM 633 N N . MET A 1 80 ? -13.040 -6.229 -0.841 1.00 95.94 80 MET A N 1
ATOM 634 C CA . MET A 1 80 ? -13.913 -7.262 -0.269 1.00 95.94 80 MET A CA 1
ATOM 635 C C . MET A 1 80 ? -13.176 -8.585 -0.018 1.00 95.94 80 MET A C 1
ATOM 637 O O . MET A 1 80 ? -13.756 -9.501 0.562 1.00 95.94 80 MET A O 1
ATOM 641 N N . HIS A 1 81 ? -11.924 -8.693 -0.468 1.00 96.25 81 HIS A N 1
ATOM 642 C CA . HIS A 1 81 ? -11.058 -9.853 -0.305 1.00 96.25 81 HIS A CA 1
ATOM 643 C C . HIS A 1 81 ? -10.034 -9.557 0.797 1.00 96.25 81 HIS A C 1
ATOM 645 O O . HIS A 1 81 ? -9.085 -8.807 0.548 1.00 96.25 81 HIS A O 1
ATOM 651 N N . PRO A 1 82 ? -10.200 -10.107 2.017 1.00 95.69 82 PRO A N 1
ATOM 652 C CA . PRO A 1 82 ? -9.302 -9.815 3.129 1.00 95.69 82 PRO A CA 1
ATOM 653 C C . PRO A 1 82 ? -7.837 -10.112 2.804 1.00 95.69 82 PRO A C 1
ATOM 655 O O . PRO A 1 82 ? -6.968 -9.337 3.180 1.00 95.69 82 PRO A O 1
ATOM 658 N N . GLU A 1 83 ? -7.557 -11.193 2.073 1.00 96.88 83 GLU A N 1
ATOM 659 C CA . GLU A 1 83 ? -6.210 -11.550 1.627 1.00 96.88 83 GLU A CA 1
ATOM 660 C C . GLU A 1 83 ? -5.556 -10.436 0.799 1.00 96.88 83 GLU A C 1
ATOM 662 O O . GLU A 1 83 ? -4.427 -10.046 1.088 1.00 96.88 83 GLU A O 1
ATOM 667 N N . LEU A 1 84 ? -6.293 -9.842 -0.145 1.00 97.06 84 LEU A N 1
ATOM 668 C CA . LEU A 1 84 ? -5.790 -8.7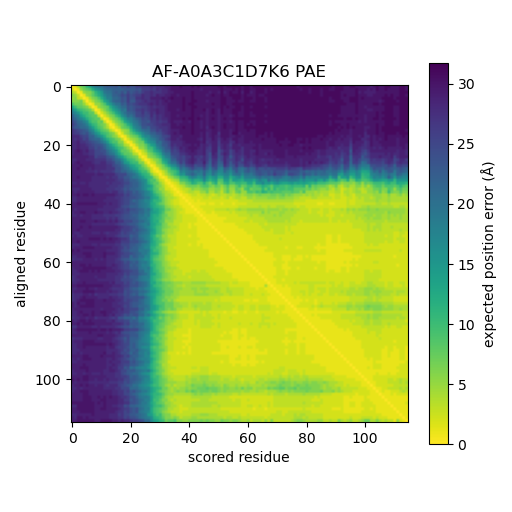37 -0.958 1.00 97.06 84 LEU A CA 1
ATOM 669 C C . LEU A 1 84 ? -5.655 -7.457 -0.143 1.00 97.06 84 LEU A C 1
ATOM 671 O O . LEU A 1 84 ? -4.703 -6.715 -0.351 1.00 97.06 84 LEU A O 1
ATOM 675 N N . LEU A 1 85 ? -6.578 -7.196 0.786 1.00 96.94 85 LEU A N 1
ATOM 676 C CA . LEU A 1 85 ? -6.478 -6.045 1.680 1.00 96.94 85 LEU A CA 1
ATOM 677 C C . LEU A 1 85 ? -5.164 -6.093 2.478 1.00 96.94 85 LEU A C 1
ATOM 679 O O . LEU A 1 85 ? -4.426 -5.113 2.490 1.00 96.94 85 LEU A O 1
ATOM 683 N N . TRP A 1 86 ? -4.829 -7.240 3.078 1.00 97.19 86 TRP A N 1
ATOM 684 C CA . TRP A 1 86 ? -3.580 -7.409 3.830 1.00 97.19 86 TRP A CA 1
ATOM 685 C C . TRP A 1 86 ? -2.331 -7.341 2.946 1.00 97.19 86 TRP A C 1
ATOM 687 O O . TRP A 1 86 ? -1.376 -6.643 3.292 1.00 97.19 86 TRP A O 1
ATOM 697 N N . GLU A 1 87 ? -2.325 -8.042 1.811 1.00 97.06 87 GLU A N 1
ATOM 698 C CA . GLU A 1 87 ? -1.174 -8.061 0.900 1.00 97.06 87 GLU A CA 1
ATOM 699 C C . GLU A 1 87 ? -0.898 -6.679 0.296 1.00 97.06 87 GLU A C 1
ATOM 701 O O . GLU A 1 87 ? 0.248 -6.225 0.291 1.00 97.06 87 GLU A O 1
ATOM 706 N N . LEU A 1 88 ? -1.936 -5.969 -0.157 1.00 97.81 88 LEU A N 1
ATOM 707 C CA . LEU A 1 88 ? -1.791 -4.637 -0.745 1.00 97.81 88 LEU A CA 1
ATOM 708 C C . LEU A 1 88 ? -1.374 -3.598 0.298 1.00 97.81 88 LEU A C 1
ATOM 710 O O . LEU A 1 88 ? -0.550 -2.746 -0.020 1.00 97.81 88 LEU A O 1
ATOM 714 N N . SER A 1 89 ? -1.858 -3.689 1.543 1.00 97.44 89 SER A N 1
ATOM 715 C CA . SER A 1 89 ? -1.356 -2.847 2.637 1.00 97.44 89 SER A CA 1
ATOM 716 C C . SER A 1 89 ? 0.139 -3.048 2.879 1.00 97.44 89 SER A C 1
ATOM 718 O O . SER A 1 89 ? 0.877 -2.074 3.007 1.00 97.44 89 SER A O 1
ATOM 720 N N . ALA A 1 90 ? 0.606 -4.299 2.919 1.00 97.38 90 ALA A N 1
ATOM 721 C CA . ALA A 1 90 ? 2.022 -4.595 3.119 1.00 97.38 90 ALA A CA 1
ATOM 722 C C . ALA A 1 90 ? 2.882 -4.118 1.936 1.00 97.38 90 ALA A C 1
ATOM 724 O O . ALA A 1 90 ? 3.964 -3.566 2.136 1.00 97.38 90 ALA A O 1
ATOM 725 N N . LEU A 1 91 ? 2.391 -4.289 0.706 1.00 97.75 91 LEU A N 1
ATOM 726 C CA . LEU A 1 91 ? 3.087 -3.828 -0.491 1.00 97.75 91 LEU A CA 1
ATOM 727 C C . LEU A 1 91 ? 3.144 -2.293 -0.572 1.00 97.75 91 LEU A C 1
ATOM 729 O O . LEU A 1 91 ? 4.183 -1.751 -0.956 1.00 97.75 91 LEU A O 1
ATOM 733 N N . HIS A 1 92 ? 2.068 -1.602 -0.177 1.00 98.00 92 HIS A N 1
ATOM 734 C CA . HIS A 1 92 ? 2.038 -0.142 -0.064 1.00 98.00 92 HIS A CA 1
ATOM 735 C C . HIS A 1 92 ? 3.050 0.347 0.973 1.00 98.00 92 HIS A C 1
ATOM 737 O O . HIS A 1 92 ? 3.824 1.256 0.686 1.00 98.00 92 HIS A O 1
ATOM 743 N N . LEU A 1 93 ? 3.124 -0.307 2.136 1.00 97.06 93 LEU A N 1
ATOM 744 C CA . LEU A 1 93 ? 4.123 0.015 3.152 1.00 97.06 93 LEU A CA 1
ATOM 745 C C . LEU A 1 93 ? 5.556 -0.164 2.629 1.00 97.06 93 LEU A C 1
ATOM 747 O O . LEU A 1 93 ? 6.384 0.722 2.813 1.00 97.06 93 LEU A O 1
ATOM 751 N N . HIS A 1 94 ? 5.852 -1.274 1.941 1.00 97.56 94 HIS A N 1
ATOM 752 C CA . HIS A 1 94 ? 7.175 -1.491 1.336 1.00 97.56 94 HIS A CA 1
ATOM 753 C C . HIS A 1 94 ? 7.506 -0.403 0.308 1.00 97.56 94 HIS A C 1
ATOM 755 O O . HIS A 1 94 ? 8.637 0.074 0.253 1.00 97.56 94 HIS A O 1
ATOM 761 N N . TRP A 1 95 ? 6.511 0.036 -0.470 1.00 97.88 95 TRP A N 1
ATOM 762 C CA . TRP A 1 95 ? 6.666 1.152 -1.401 1.00 97.88 95 TRP A CA 1
ATOM 763 C C . TRP A 1 95 ? 6.982 2.464 -0.668 1.00 97.88 95 TRP A C 1
ATOM 765 O O . TRP A 1 95 ? 7.959 3.121 -1.018 1.00 97.88 95 TRP A O 1
ATOM 775 N N . LEU A 1 96 ? 6.226 2.814 0.379 1.00 96.56 96 LEU A N 1
ATOM 776 C CA . LEU A 1 96 ? 6.466 4.019 1.183 1.00 96.56 96 LEU A CA 1
ATOM 777 C C . LEU A 1 96 ? 7.872 4.015 1.784 1.00 96.56 96 LEU A C 1
ATOM 779 O O . LEU A 1 96 ? 8.608 4.984 1.624 1.00 96.56 96 LEU A O 1
ATOM 783 N N . CYS A 1 97 ? 8.278 2.900 2.396 1.00 95.38 97 CYS A N 1
ATOM 784 C CA . CYS A 1 97 ? 9.624 2.762 2.932 1.00 95.38 97 CYS A CA 1
ATOM 785 C C . CYS A 1 97 ? 10.680 2.905 1.833 1.00 95.38 97 CYS A C 1
ATOM 787 O O . CYS A 1 97 ? 11.658 3.606 2.036 1.00 95.38 97 CYS A O 1
ATOM 789 N N . ALA A 1 98 ? 10.503 2.280 0.665 1.00 97.00 98 ALA A N 1
ATOM 790 C CA . ALA A 1 98 ? 11.488 2.329 -0.415 1.00 97.00 98 ALA A CA 1
ATOM 791 C C . ALA A 1 98 ? 11.683 3.727 -1.028 1.00 97.00 98 ALA A C 1
ATOM 793 O O . ALA A 1 98 ? 12.746 3.987 -1.594 1.00 97.00 98 ALA A O 1
ATOM 794 N N . TYR A 1 99 ? 10.679 4.601 -0.934 1.00 95.31 99 TYR A N 1
ATOM 795 C CA . TYR A 1 99 ? 10.708 5.973 -1.452 1.00 95.31 99 TYR A CA 1
ATOM 796 C C . TYR A 1 99 ? 10.880 7.043 -0.363 1.00 95.31 99 TYR A C 1
ATOM 798 O O . TYR A 1 99 ? 10.808 8.235 -0.668 1.00 95.31 99 TYR A O 1
ATOM 806 N N . ASP A 1 100 ? 11.131 6.636 0.881 1.00 94.06 100 ASP A N 1
ATOM 807 C CA . ASP A 1 100 ? 11.413 7.550 1.981 1.00 94.06 100 ASP A CA 1
ATOM 808 C C . ASP A 1 100 ? 12.695 8.377 1.705 1.00 94.06 100 ASP A C 1
ATOM 810 O O . ASP A 1 100 ? 13.678 7.826 1.190 1.00 94.06 100 ASP A O 1
ATOM 814 N N . PRO A 1 101 ? 12.719 9.690 2.018 1.00 92.25 101 PRO A N 1
ATOM 815 C CA . PRO A 1 101 ? 13.870 10.559 1.759 1.00 92.25 101 PRO A CA 1
ATOM 816 C C . PRO A 1 101 ? 15.184 10.106 2.407 1.00 92.25 101 PRO A C 1
ATOM 818 O O . PRO A 1 101 ? 16.254 10.418 1.879 1.00 92.25 101 PRO A O 1
ATOM 821 N N . ASP A 1 102 ? 15.111 9.373 3.520 1.00 93.12 102 ASP A N 1
ATOM 822 C CA . ASP A 1 102 ? 16.274 8.893 4.263 1.00 93.12 102 ASP A CA 1
ATO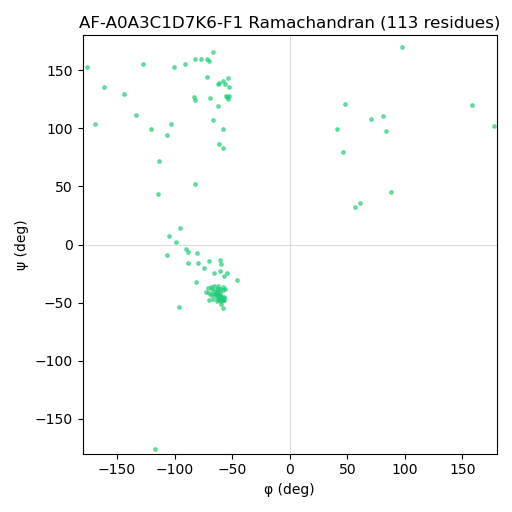M 823 C C . ASP A 1 102 ? 16.760 7.513 3.780 1.00 93.12 102 ASP A C 1
ATOM 825 O O . ASP A 1 102 ? 17.798 7.016 4.236 1.00 93.12 102 ASP A O 1
ATOM 829 N N . GLN A 1 103 ? 16.059 6.873 2.833 1.00 93.19 103 GLN A N 1
ATOM 830 C CA . GLN A 1 103 ? 16.506 5.610 2.248 1.00 93.19 103 GLN A CA 1
ATOM 831 C C . GLN A 1 103 ? 17.621 5.764 1.213 1.00 93.19 103 GLN A C 1
ATOM 833 O O . GLN A 1 103 ? 17.835 6.793 0.572 1.00 93.19 103 GLN A O 1
ATOM 838 N N . ASN A 1 104 ? 18.334 4.656 0.990 1.00 94.44 104 ASN A N 1
ATOM 839 C CA . ASN A 1 104 ? 19.322 4.586 -0.076 1.00 94.44 104 ASN A CA 1
ATOM 840 C C . ASN A 1 104 ? 18.648 4.769 -1.446 1.00 94.44 104 ASN A C 1
ATOM 842 O O . ASN A 1 104 ? 17.644 4.125 -1.729 1.00 94.44 104 ASN A O 1
ATOM 846 N N . GLY A 1 105 ? 19.260 5.532 -2.358 1.00 94.81 105 GLY A N 1
ATOM 847 C CA . GLY A 1 105 ? 18.678 5.807 -3.684 1.00 94.81 105 GLY A CA 1
ATOM 848 C C . GLY A 1 105 ? 18.419 4.571 -4.565 1.00 94.81 105 GLY A C 1
ATOM 849 O O . GLY A 1 105 ? 17.721 4.660 -5.570 1.00 94.81 105 GLY A O 1
ATOM 850 N N . SER A 1 106 ? 18.964 3.403 -4.205 1.00 96.69 106 SER A N 1
ATOM 851 C CA . SER A 1 106 ? 18.650 2.118 -4.848 1.00 96.69 106 SER A CA 1
ATOM 852 C C . SER A 1 106 ? 17.455 1.372 -4.241 1.00 96.69 106 SER A C 1
ATOM 854 O O . SER A 1 106 ? 17.100 0.313 -4.755 1.00 96.69 106 SER A O 1
ATOM 856 N N . ALA A 1 107 ? 16.871 1.841 -3.139 1.00 96.94 107 ALA A N 1
ATOM 857 C CA . ALA A 1 107 ? 15.756 1.178 -2.469 1.00 96.94 107 ALA A CA 1
ATOM 858 C C . ALA A 1 107 ? 14.534 0.990 -3.392 1.00 96.94 107 ALA A C 1
ATOM 860 O O . ALA A 1 107 ? 14.015 -0.130 -3.418 1.00 96.94 107 ALA A O 1
ATOM 861 N N . PRO A 1 108 ? 14.161 1.954 -4.265 1.00 97.56 108 PRO A N 1
ATOM 862 C CA . PRO A 1 108 ? 13.101 1.731 -5.250 1.00 97.56 108 PRO A CA 1
ATOM 863 C C . PRO A 1 108 ? 13.363 0.553 -6.194 1.00 97.56 108 PRO A C 1
ATOM 865 O O . PRO A 1 108 ? 12.451 -0.198 -6.533 1.00 97.56 108 PRO A O 1
ATOM 868 N N . LEU A 1 109 ? 14.623 0.330 -6.586 1.00 97.50 109 LEU A N 1
ATOM 869 C CA . LEU A 1 109 ? 14.991 -0.836 -7.392 1.00 97.50 109 LEU A CA 1
ATOM 870 C C . LEU A 1 109 ? 14.800 -2.147 -6.614 1.00 97.50 109 LEU A C 1
ATOM 872 O O . LEU A 1 109 ? 14.420 -3.156 -7.200 1.00 97.50 109 LEU A O 1
ATOM 876 N N . GLY A 1 110 ? 15.064 -2.133 -5.304 1.00 96.88 110 GLY A N 1
ATOM 877 C CA . GLY A 1 110 ? 14.790 -3.263 -4.417 1.00 96.88 110 GLY A CA 1
ATOM 878 C C . GLY A 1 110 ? 13.300 -3.592 -4.362 1.00 96.88 110 GLY A C 1
ATOM 879 O O . GLY A 1 110 ? 12.935 -4.743 -4.573 1.00 96.88 110 GLY A O 1
ATOM 880 N N . TRP A 1 111 ? 12.451 -2.577 -4.192 1.00 97.31 111 TRP A N 1
ATOM 881 C CA . TRP A 1 111 ? 10.996 -2.743 -4.212 1.00 97.31 111 TRP A CA 1
ATOM 882 C C . TRP A 1 111 ? 10.501 -3.378 -5.518 1.00 97.31 111 TRP A C 1
ATOM 884 O O . TRP A 1 111 ? 9.799 -4.381 -5.480 1.00 97.31 111 TRP A O 1
ATOM 894 N N . HIS A 1 112 ? 10.952 -2.883 -6.675 1.00 97.25 112 HIS A N 1
ATOM 895 C CA . HIS A 1 112 ? 10.575 -3.439 -7.982 1.00 97.25 112 HIS A CA 1
ATOM 896 C C . HIS A 1 112 ? 10.977 -4.903 -8.202 1.00 97.25 112 HIS A C 1
ATOM 898 O O . HIS A 1 112 ? 10.432 -5.550 -9.089 1.00 97.25 112 HIS A O 1
ATOM 904 N N . ARG A 1 113 ? 11.976 -5.409 -7.472 1.00 96.75 113 ARG A N 1
ATOM 905 C CA . ARG A 1 113 ? 12.382 -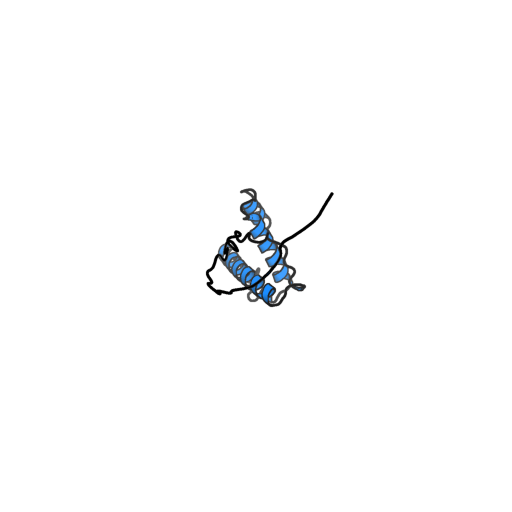6.818 -7.538 1.00 96.75 113 ARG A CA 1
ATOM 906 C C . ARG A 1 113 ? 11.472 -7.705 -6.687 1.00 96.75 113 ARG A C 1
ATOM 908 O O . ARG A 1 113 ? 11.318 -8.881 -7.003 1.00 96.75 113 ARG A O 1
ATOM 915 N N . ASP A 1 114 ? 10.965 -7.162 -5.586 1.00 94.50 114 ASP A N 1
ATOM 916 C CA . ASP A 1 114 ? 10.149 -7.893 -4.620 1.00 94.50 114 ASP A CA 1
ATOM 917 C C . ASP A 1 114 ? 8.642 -7.849 -4.985 1.00 94.50 114 ASP A C 1
ATOM 919 O O . ASP A 1 114 ? 7.878 -8.662 -4.465 1.00 94.50 114 ASP A O 1
ATOM 923 N N . PHE A 1 115 ? 8.242 -6.927 -5.876 1.00 91.81 115 PHE A N 1
ATOM 924 C CA . PHE A 1 115 ? 6.918 -6.787 -6.507 1.00 91.81 115 PHE A CA 1
ATOM 925 C C . PHE A 1 115 ? 6.742 -7.708 -7.726 1.00 91.81 115 PHE A C 1
ATOM 927 O O . PHE A 1 115 ? 5.678 -8.362 -7.815 1.00 91.81 115 PHE A O 1
#

Solvent-accessible surface area (backbone atoms only — not comparable to full-atom values): 7736 Å² total; per-residue (Å²): 134,85,88,87,89,86,86,85,88,84,89,85,89,88,84,91,79,92,77,86,79,73,80,77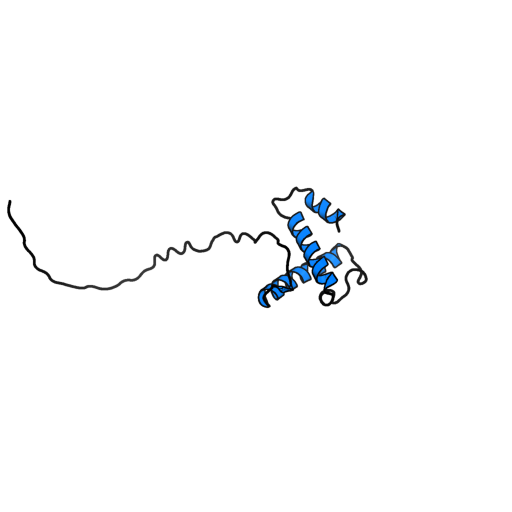,80,74,82,81,68,77,83,71,75,74,77,89,68,91,81,58,81,91,74,51,53,74,67,58,42,51,54,54,50,54,53,50,50,54,49,53,51,50,49,34,66,75,70,65,56,50,58,89,80,60,41,87,72,41,76,80,35,66,70,51,44,54,51,51,52,53,53,50,46,50,49,52,55,28,67,36,91,90,44,60,92,61,33,51,61,53,45,68,72,77,105

Foldseek 3Di:
DDDDDDDDDDDDDDDDDDDDPPPPVPDPPPPPPPQQDQDDLVPDDPVRNVVLVVVLVVVVVVVCVVVVPDCVVPNVPSVVPVVSVRVSSVLVSQVCVLPDPPDDPCSVVVSVVVD

Mean predicted aligned error: 13.22 Å

Radius of gyration: 30.16 Å; Cα contacts (8 Å, |Δi|>4): 41; chains: 1; bounding box: 33×64×87 Å

Secondary structure (DSSP, 8-state):
--------------------------S-----PPPP----TTT--HHHHHHHHHHHHHHHHHHHHHHT--TTTS-TTGGG-HHHHHHHHHHHHHHHHHT-TTS-TTHHHHHHHH-

pLDDT: mean 82.38, std 21.28, range [35.97, 98.19]

Sequence (115 aa):
MSDEPHGDATTNDVPGSDMDEMDDDGYDEPLIAEPPHPINWNLLSAEDAEAEWLELNRWVDWLRHTYGLPASVIPPAWHMHPELLWELSALHLHWLCAYDPDQNGSAPLGWHRDF